Protein AF-A0A3E0R8E2-F1 (afdb_monomer_lite)

Structure (mmCIF, N/CA/C/O backbone):
data_AF-A0A3E0R8E2-F1
#
_entry.id   AF-A0A3E0R8E2-F1
#
loop_
_atom_site.group_PDB
_atom_site.id
_atom_site.type_symbol
_atom_site.label_atom_id
_atom_site.label_alt_id
_atom_site.label_comp_id
_atom_site.label_asym_id
_atom_site.label_entity_id
_atom_site.label_seq_id
_atom_site.pdbx_PDB_ins_code
_atom_site.Cartn_x
_atom_site.Cartn_y
_atom_site.Cartn_z
_atom_site.occupancy
_atom_site.B_iso_or_equiv
_atom_site.auth_seq_id
_atom_site.auth_comp_id
_atom_site.auth_asym_id
_atom_site.auth_atom_id
_atom_site.pdbx_PDB_model_num
ATOM 1 N N . MET A 1 1 ? 3.887 -36.189 -36.897 1.00 31.92 1 MET A N 1
ATOM 2 C CA . MET A 1 1 ? 5.142 -35.579 -37.385 1.00 31.92 1 MET A CA 1
ATOM 3 C C . MET A 1 1 ? 6.009 -35.288 -36.177 1.00 31.92 1 MET A C 1
ATOM 5 O O . MET A 1 1 ? 5.546 -34.594 -35.283 1.00 31.92 1 MET A O 1
ATOM 9 N N . ALA A 1 2 ? 7.190 -35.899 -36.108 1.00 30.44 2 ALA A N 1
ATOM 10 C CA . ALA A 1 2 ? 8.159 -35.691 -35.039 1.00 30.44 2 ALA A CA 1
ATOM 11 C C . ALA A 1 2 ? 9.216 -34.694 -35.523 1.00 30.44 2 ALA A C 1
ATOM 13 O O . ALA A 1 2 ? 9.754 -34.869 -36.615 1.00 30.44 2 ALA A O 1
ATOM 14 N N . THR A 1 3 ? 9.508 -33.677 -34.715 1.00 30.92 3 THR A N 1
ATOM 15 C CA . THR A 1 3 ? 10.597 -32.729 -34.971 1.00 30.92 3 THR A CA 1
ATOM 16 C C . THR A 1 3 ? 11.664 -32.947 -33.910 1.00 30.92 3 THR A C 1
ATOM 18 O O . THR A 1 3 ? 11.449 -32.661 -32.734 1.00 30.92 3 THR A O 1
ATOM 21 N N . ILE A 1 4 ? 12.803 -33.490 -34.333 1.00 43.03 4 ILE A N 1
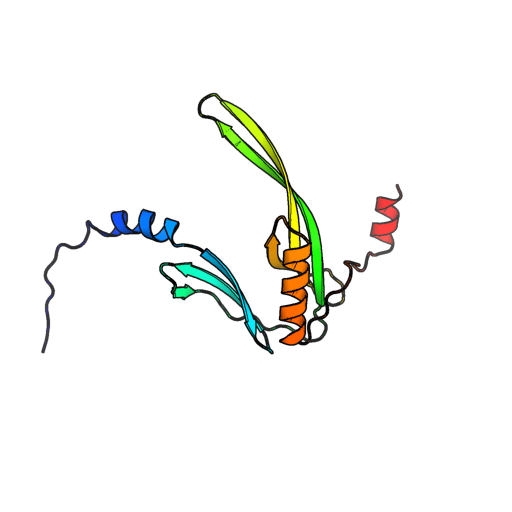ATOM 22 C CA . ILE A 1 4 ? 14.034 -33.552 -33.547 1.00 43.03 4 ILE A CA 1
ATOM 23 C C . ILE A 1 4 ? 14.728 -32.204 -33.748 1.00 43.03 4 ILE A C 1
ATOM 25 O O . ILE A 1 4 ? 15.197 -31.916 -34.846 1.00 43.03 4 ILE A O 1
ATOM 29 N N . ALA A 1 5 ? 14.768 -31.368 -32.711 1.00 37.69 5 ALA A N 1
ATOM 30 C CA . ALA A 1 5 ? 15.670 -30.223 -32.675 1.00 37.69 5 ALA A CA 1
ATOM 31 C C . ALA A 1 5 ? 16.992 -30.696 -32.055 1.00 37.69 5 ALA A C 1
ATOM 33 O O . ALA A 1 5 ? 17.080 -30.959 -30.856 1.00 37.69 5 ALA A O 1
ATOM 34 N N . SER A 1 6 ? 17.981 -30.890 -32.924 1.00 39.06 6 SER A N 1
ATOM 35 C CA . SER A 1 6 ? 19.381 -31.155 -32.602 1.00 39.06 6 SER A CA 1
ATOM 36 C C . SER A 1 6 ? 20.003 -30.005 -31.802 1.00 39.06 6 SER A C 1
ATOM 38 O O . SER A 1 6 ? 19.506 -28.881 -31.826 1.00 39.06 6 SER A O 1
ATOM 40 N N . GLY A 1 7 ? 21.066 -30.325 -31.062 1.00 42.59 7 GLY A N 1
ATOM 41 C CA . GLY A 1 7 ? 21.635 -29.514 -29.990 1.00 42.59 7 GLY A CA 1
ATOM 42 C C . GLY A 1 7 ? 22.254 -28.165 -30.372 1.00 42.59 7 GLY A C 1
ATOM 43 O O . GLY A 1 7 ? 22.330 -27.789 -31.535 1.00 42.59 7 GLY A O 1
ATOM 44 N N . GLU A 1 8 ? 22.744 -27.511 -29.311 1.00 44.78 8 GLU A N 1
ATOM 45 C CA . GLU A 1 8 ? 23.537 -26.267 -29.261 1.00 44.78 8 GLU A CA 1
ATOM 46 C C . GLU A 1 8 ? 22.773 -24.938 -29.098 1.00 44.78 8 GLU A C 1
ATOM 48 O O . GLU A 1 8 ? 22.943 -23.989 -29.852 1.00 44.78 8 GLU A O 1
ATOM 53 N N . TYR A 1 9 ? 22.018 -24.804 -27.999 1.00 43.88 9 TYR A N 1
ATOM 54 C CA . TYR A 1 9 ? 21.650 -23.491 -27.437 1.00 43.88 9 TYR A CA 1
ATOM 55 C C . TYR A 1 9 ? 21.875 -23.443 -25.917 1.00 43.88 9 TYR A C 1
ATOM 57 O O . TYR A 1 9 ? 20.970 -23.127 -25.151 1.00 43.88 9 TYR A O 1
ATOM 65 N N . GLN A 1 10 ? 23.081 -23.772 -25.443 1.00 45.03 10 GLN A N 1
ATOM 66 C CA . GLN A 1 10 ? 23.436 -23.639 -24.015 1.00 45.03 10 GLN A CA 1
ATOM 67 C C . GLN A 1 10 ? 24.277 -22.385 -23.695 1.00 45.03 10 GLN A C 1
ATOM 69 O O . GLN A 1 10 ? 24.715 -22.215 -22.563 1.00 45.03 10 GLN A O 1
ATOM 74 N N . GLY A 1 11 ? 24.471 -21.472 -24.658 1.00 46.22 11 GLY A N 1
ATOM 75 C CA . GLY A 1 11 ? 25.378 -20.320 -24.508 1.00 46.22 11 GLY A CA 1
ATOM 76 C C . GLY A 1 11 ? 24.746 -18.925 -24.393 1.00 46.22 11 GLY A C 1
ATOM 77 O O . GLY A 1 11 ? 25.442 -17.989 -24.019 1.00 46.22 11 GLY A O 1
ATOM 78 N N . PHE A 1 12 ? 23.451 -18.742 -24.682 1.00 38.09 12 PHE A N 1
ATOM 79 C CA . PHE A 1 12 ? 22.859 -17.392 -24.801 1.00 38.09 12 PHE A CA 1
ATOM 80 C C . PHE A 1 12 ? 21.977 -16.943 -23.627 1.00 38.09 12 PHE A C 1
ATOM 82 O O . PHE A 1 12 ? 21.603 -15.773 -23.566 1.00 38.09 12 PHE A O 1
ATOM 89 N N . GLY A 1 13 ? 21.684 -17.814 -22.656 1.00 44.44 13 GLY A N 1
ATOM 90 C CA . GLY A 1 13 ? 20.842 -17.454 -21.505 1.00 44.44 13 GLY A CA 1
ATOM 91 C C . GLY A 1 13 ? 21.408 -16.306 -20.656 1.00 44.44 13 GLY A C 1
ATOM 92 O O . GLY A 1 13 ? 20.644 -15.506 -20.122 1.00 44.44 13 GLY A O 1
ATOM 93 N N . PHE A 1 14 ? 22.738 -16.169 -20.587 1.00 44.69 14 PHE A N 1
ATOM 94 C CA . PHE A 1 14 ? 23.413 -15.186 -19.731 1.00 44.69 14 PHE A CA 1
ATOM 95 C C . PHE A 1 14 ? 23.380 -13.742 -20.256 1.00 44.69 14 PHE A C 1
ATOM 97 O O . PHE A 1 14 ? 23.384 -12.818 -19.446 1.00 44.69 14 PHE A O 1
ATOM 104 N N . LEU A 1 15 ? 23.284 -13.518 -21.574 1.00 46.44 15 LEU A N 1
ATOM 105 C CA . LEU A 1 15 ? 23.211 -12.163 -22.152 1.00 46.44 15 LEU A CA 1
ATOM 106 C C . LEU A 1 15 ? 21.833 -11.505 -21.969 1.00 46.44 15 LEU A C 1
ATOM 108 O O . LEU A 1 15 ? 21.735 -10.279 -21.947 1.00 46.44 15 LEU A O 1
ATOM 112 N N . PHE A 1 16 ? 20.774 -12.296 -21.772 1.00 48.25 16 PHE A N 1
ATOM 113 C CA . PHE A 1 16 ? 19.440 -11.766 -21.481 1.00 48.25 16 PHE A CA 1
ATOM 114 C C . PHE A 1 16 ? 19.270 -11.334 -20.021 1.00 48.25 16 PHE A C 1
ATOM 116 O O . PHE A 1 16 ? 18.492 -10.423 -19.755 1.00 48.25 16 PHE A O 1
ATOM 123 N N . VAL A 1 17 ? 20.011 -11.916 -19.072 1.00 55.38 17 VAL A N 1
ATOM 124 C CA . VAL A 1 17 ? 19.917 -11.577 -17.637 1.00 55.38 17 VAL A CA 1
ATOM 125 C C . VAL A 1 17 ? 20.126 -10.077 -17.346 1.00 55.38 17 VAL A C 1
ATOM 127 O O . VAL A 1 17 ? 19.277 -9.502 -16.659 1.00 55.38 17 VAL A O 1
ATOM 130 N N . PRO A 1 18 ? 21.165 -9.390 -17.873 1.00 52.28 18 PRO A N 1
ATOM 131 C CA . PRO A 1 18 ? 21.331 -7.954 -17.635 1.00 52.28 18 PRO A CA 1
ATOM 132 C C . PRO A 1 18 ? 20.244 -7.101 -18.315 1.00 52.28 18 PRO A C 1
ATOM 134 O O . PRO A 1 18 ? 19.797 -6.112 -17.738 1.00 52.28 18 PRO A O 1
ATOM 137 N N . LEU A 1 19 ? 19.749 -7.503 -19.492 1.00 53.94 19 LEU A N 1
ATOM 138 C CA . LEU A 1 19 ? 18.650 -6.817 -20.193 1.00 53.94 19 LEU A CA 1
ATOM 139 C C . LEU A 1 19 ? 17.305 -6.952 -19.457 1.00 53.94 19 LEU A C 1
ATOM 141 O O . LEU A 1 19 ? 16.533 -5.991 -19.389 1.00 53.94 19 LEU A O 1
ATOM 145 N N . LEU A 1 20 ? 17.040 -8.119 -18.862 1.00 51.94 20 LEU A N 1
ATOM 146 C CA . LEU A 1 20 ? 15.853 -8.368 -18.039 1.00 51.94 20 LEU A CA 1
ATOM 147 C C . LEU A 1 20 ? 15.819 -7.432 -16.819 1.00 51.94 20 LEU A C 1
ATOM 149 O O . LEU A 1 20 ? 14.756 -6.920 -16.472 1.00 51.94 20 LEU A O 1
ATOM 153 N N . GLY A 1 21 ? 16.975 -7.155 -16.204 1.00 56.44 21 GLY A N 1
ATOM 154 C CA . GLY A 1 21 ? 17.085 -6.267 -15.042 1.00 56.44 21 GLY A CA 1
ATOM 155 C C . GLY A 1 21 ? 16.741 -4.801 -15.333 1.00 56.44 21 GLY A C 1
ATOM 156 O O . GLY A 1 21 ? 16.096 -4.158 -14.511 1.00 56.44 21 GLY A O 1
ATOM 157 N N . ILE A 1 22 ? 17.106 -4.278 -16.510 1.00 62.38 22 ILE A N 1
ATOM 158 C CA . ILE A 1 22 ? 16.904 -2.857 -16.868 1.00 62.38 22 ILE A CA 1
ATOM 159 C C . ILE A 1 22 ? 15.420 -2.527 -17.081 1.00 62.38 22 ILE A C 1
ATOM 161 O O . ILE A 1 22 ? 14.964 -1.428 -16.766 1.00 62.38 22 ILE A O 1
ATOM 165 N N . THR A 1 23 ? 14.641 -3.478 -17.602 1.00 65.31 23 THR A N 1
ATOM 166 C CA . THR A 1 23 ? 13.197 -3.281 -17.824 1.00 65.31 23 THR A CA 1
ATOM 167 C C . THR A 1 23 ? 12.342 -3.704 -16.634 1.00 65.31 23 THR A C 1
ATOM 169 O O . THR A 1 23 ? 11.125 -3.487 -16.651 1.00 65.31 23 THR A O 1
ATOM 172 N N . ALA A 1 24 ? 12.960 -4.285 -15.600 1.00 73.81 24 ALA A N 1
ATOM 173 C CA . ALA A 1 24 ? 12.266 -4.742 -14.413 1.00 73.81 24 ALA A CA 1
ATOM 174 C C . ALA A 1 24 ? 11.670 -3.550 -13.649 1.00 73.81 24 ALA A C 1
ATOM 176 O O . ALA A 1 24 ? 12.386 -2.716 -13.100 1.00 73.81 24 ALA A O 1
ATOM 177 N N . ARG A 1 25 ? 10.340 -3.475 -13.580 1.00 79.69 25 ARG A N 1
ATOM 178 C CA . ARG A 1 25 ? 9.617 -2.519 -12.724 1.00 79.69 25 ARG A CA 1
ATOM 179 C C . ARG A 1 25 ? 8.847 -3.270 -11.656 1.00 79.69 25 ARG A C 1
ATOM 181 O O . ARG A 1 25 ? 8.490 -4.428 -11.845 1.00 79.69 25 ARG A O 1
ATOM 188 N N . ARG A 1 26 ? 8.570 -2.613 -10.536 1.00 83.75 26 ARG A N 1
ATOM 189 C CA . ARG A 1 26 ? 7.654 -3.114 -9.507 1.00 83.75 26 ARG A CA 1
ATOM 190 C C . ARG A 1 26 ? 6.540 -2.105 -9.298 1.00 83.75 26 ARG A C 1
ATOM 192 O O . ARG A 1 26 ? 6.757 -0.908 -9.459 1.00 83.75 26 ARG A O 1
ATOM 199 N N . GLY A 1 27 ? 5.360 -2.586 -8.946 1.00 84.75 27 GLY A N 1
ATOM 200 C CA . GLY A 1 27 ? 4.233 -1.728 -8.620 1.00 84.75 27 GLY A CA 1
ATOM 201 C C . GLY A 1 27 ? 3.062 -2.515 -8.059 1.00 84.75 27 GLY A C 1
ATOM 202 O O . GLY A 1 27 ? 3.127 -3.735 -7.910 1.00 84.75 27 GLY A O 1
ATOM 203 N N . THR A 1 28 ? 1.976 -1.801 -7.793 1.00 87.12 28 THR A N 1
ATOM 204 C CA . THR A 1 28 ? 0.734 -2.378 -7.278 1.00 87.12 28 THR A CA 1
ATOM 205 C C . THR A 1 28 ? -0.406 -2.005 -8.213 1.00 87.12 28 THR A C 1
ATOM 207 O O . THR A 1 28 ? -0.469 -0.879 -8.704 1.00 87.12 28 THR A O 1
ATOM 210 N N . GLN A 1 29 ? -1.270 -2.968 -8.523 1.00 88.31 29 GLN A N 1
ATOM 211 C CA . GLN A 1 29 ? -2.517 -2.748 -9.253 1.00 88.31 29 GLN A CA 1
ATOM 212 C C . GLN A 1 29 ? -3.694 -3.024 -8.335 1.00 88.31 29 GLN A C 1
ATOM 214 O O . GLN A 1 29 ? -3.634 -3.949 -7.529 1.00 88.31 29 GLN A O 1
ATOM 219 N N . PHE A 1 30 ? -4.759 -2.251 -8.509 1.00 87.44 30 PHE A N 1
ATOM 220 C CA . PHE A 1 30 ? -5.991 -2.373 -7.746 1.00 87.44 30 PHE A CA 1
ATOM 221 C C . PHE A 1 30 ? -7.153 -2.753 -8.657 1.00 87.44 30 PHE A C 1
ATOM 223 O O . PHE A 1 30 ? -7.175 -2.433 -9.845 1.00 87.44 30 PHE A O 1
ATOM 230 N N . THR A 1 31 ? -8.102 -3.463 -8.070 1.00 87.69 31 THR A N 1
ATOM 231 C CA . THR A 1 31 ? -9.420 -3.796 -8.608 1.00 87.69 31 THR A CA 1
ATOM 232 C C . THR A 1 31 ? -10.422 -3.629 -7.475 1.00 87.69 31 THR A C 1
ATOM 234 O O . THR A 1 31 ? -10.021 -3.623 -6.314 1.00 87.69 31 THR A O 1
ATOM 237 N N . ALA A 1 32 ? -11.716 -3.591 -7.781 1.00 81.62 32 ALA A N 1
ATOM 238 C CA . ALA A 1 32 ? -12.751 -3.395 -6.764 1.00 81.62 32 ALA A CA 1
ATOM 239 C C . ALA A 1 32 ? -12.716 -4.402 -5.596 1.00 81.62 32 ALA A C 1
ATOM 241 O O . ALA A 1 32 ? -13.173 -4.088 -4.507 1.00 81.62 32 ALA A O 1
ATOM 242 N N . LYS A 1 33 ? -12.172 -5.611 -5.801 1.00 83.31 33 LYS A N 1
ATOM 243 C CA . LYS A 1 33 ? -12.181 -6.699 -4.803 1.00 83.31 33 LYS A CA 1
ATOM 244 C C . LYS A 1 33 ? -10.802 -7.059 -4.245 1.00 83.31 33 LYS A C 1
ATOM 246 O O . LYS A 1 33 ? -10.680 -7.972 -3.430 1.00 83.31 33 LYS A O 1
ATOM 251 N N . GLY A 1 34 ? -9.740 -6.423 -4.729 1.00 88.38 34 GLY A N 1
ATOM 252 C CA . GLY A 1 34 ? -8.395 -6.918 -4.475 1.00 88.38 34 GLY A CA 1
ATOM 253 C C . GLY A 1 34 ? -7.296 -6.086 -5.101 1.00 88.38 34 GLY A C 1
ATOM 254 O O . GLY A 1 34 ? -7.530 -5.219 -5.945 1.00 88.38 34 GLY A O 1
ATOM 255 N N . TYR A 1 35 ? -6.068 -6.403 -4.726 1.00 90.19 35 TYR A N 1
ATOM 256 C CA . TYR A 1 35 ? -4.877 -5.788 -5.281 1.00 90.19 35 TYR A CA 1
ATOM 257 C C . TYR A 1 35 ? -3.862 -6.854 -5.667 1.00 90.19 35 TYR A C 1
ATOM 259 O O . TYR A 1 35 ? -3.908 -7.993 -5.221 1.00 90.19 35 TYR A O 1
ATOM 267 N N . ARG A 1 36 ? -2.919 -6.491 -6.523 1.00 89.94 36 ARG A N 1
ATOM 268 C CA . ARG A 1 36 ? -1.803 -7.350 -6.896 1.00 89.94 36 ARG A CA 1
ATOM 269 C C . ARG A 1 36 ? -0.536 -6.536 -6.896 1.00 89.94 36 ARG A C 1
ATOM 271 O O . ARG A 1 36 ? -0.416 -5.560 -7.639 1.00 89.94 36 ARG A O 1
ATOM 278 N N . ARG A 1 37 ? 0.445 -6.992 -6.127 1.00 87.88 37 ARG A N 1
ATOM 279 C CA . ARG A 1 37 ? 1.824 -6.552 -6.314 1.00 87.88 37 ARG A CA 1
ATOM 280 C C . ARG A 1 37 ? 2.384 -7.274 -7.516 1.00 87.88 37 ARG A C 1
ATOM 282 O O . ARG A 1 37 ? 2.270 -8.495 -7.628 1.00 87.88 37 ARG A O 1
ATOM 289 N N . TYR A 1 38 ? 2.964 -6.514 -8.428 1.00 86.50 38 TYR A N 1
ATOM 290 C CA . TYR A 1 38 ? 3.568 -7.070 -9.617 1.00 86.50 38 TYR A CA 1
ATOM 291 C C . TYR A 1 38 ? 5.019 -6.643 -9.751 1.00 86.50 38 TYR A C 1
ATOM 293 O O . TYR A 1 38 ? 5.396 -5.517 -9.423 1.00 86.50 38 TYR A O 1
ATOM 301 N N . PHE A 1 39 ? 5.824 -7.548 -10.290 1.00 87.00 39 PHE A N 1
ATOM 302 C CA . PHE A 1 39 ? 7.033 -7.182 -11.004 1.00 87.00 39 PHE A CA 1
ATOM 303 C C . PHE A 1 39 ? 6.739 -7.302 -12.498 1.00 87.00 39 PHE A C 1
ATOM 305 O O . PHE A 1 39 ? 5.986 -8.182 -12.914 1.00 87.00 39 PHE A O 1
ATOM 312 N N . SER A 1 40 ? 7.265 -6.400 -13.315 1.00 84.25 40 SER A N 1
ATOM 313 C CA . SER A 1 40 ? 7.106 -6.459 -14.762 1.00 84.25 40 SER A CA 1
ATOM 314 C C . SER A 1 40 ? 8.445 -6.505 -15.448 1.00 84.25 40 SER A C 1
ATOM 316 O O . SER A 1 40 ? 9.289 -5.676 -15.130 1.00 84.25 40 SER A O 1
ATOM 318 N N . VAL A 1 41 ? 8.600 -7.393 -16.420 1.00 85.06 41 VAL A N 1
ATOM 319 C CA . VAL A 1 41 ? 9.796 -7.483 -17.261 1.00 85.06 41 VAL A CA 1
ATOM 320 C C . VAL A 1 41 ? 9.339 -7.425 -18.710 1.00 85.06 41 VAL A C 1
ATOM 322 O O . VAL A 1 41 ? 8.382 -8.106 -19.071 1.00 85.06 41 VAL A O 1
ATOM 325 N N . PHE A 1 42 ? 9.944 -6.548 -19.515 1.00 81.25 42 PHE A N 1
ATOM 326 C CA . PHE A 1 42 ? 9.487 -6.264 -20.884 1.00 81.25 42 PHE A CA 1
ATOM 327 C C . PHE A 1 42 ? 7.973 -5.968 -20.995 1.00 81.25 42 PHE A C 1
ATOM 329 O O . PHE A 1 42 ? 7.310 -6.363 -21.947 1.00 81.25 42 PHE A O 1
ATOM 336 N N . GLY A 1 43 ? 7.400 -5.290 -19.993 1.00 77.94 43 GLY A N 1
ATOM 337 C CA . GLY A 1 43 ? 5.975 -4.928 -19.956 1.00 77.94 43 GLY A CA 1
ATOM 338 C C . GLY A 1 43 ? 5.018 -6.041 -19.505 1.00 77.94 43 GLY A C 1
ATOM 339 O O . GLY A 1 43 ? 3.882 -5.743 -19.137 1.00 77.94 43 GLY A O 1
ATOM 340 N N . LEU A 1 44 ? 5.467 -7.297 -19.436 1.00 83.81 44 LEU A N 1
ATOM 341 C CA . LEU A 1 44 ? 4.675 -8.411 -18.911 1.00 83.81 44 LEU A CA 1
ATOM 342 C C . LEU A 1 44 ? 4.668 -8.369 -17.384 1.00 83.81 44 LEU A C 1
ATOM 344 O O . LEU A 1 44 ? 5.730 -8.379 -16.767 1.00 83.81 44 LEU A O 1
ATOM 348 N N . LYS A 1 45 ? 3.481 -8.311 -16.769 1.00 85.44 45 LYS A N 1
ATOM 349 C CA . LYS A 1 45 ? 3.306 -8.213 -15.312 1.00 85.44 45 LYS A CA 1
ATOM 350 C C . LYS A 1 45 ? 3.130 -9.600 -14.690 1.00 85.44 45 LYS A C 1
ATOM 352 O O . LYS A 1 45 ? 2.241 -10.352 -15.080 1.00 85.44 45 LYS A O 1
ATOM 357 N N . PHE A 1 46 ? 3.889 -9.882 -13.636 1.00 87.88 46 PHE A N 1
ATOM 358 C CA . PHE A 1 46 ? 3.909 -11.137 -12.874 1.00 87.88 46 PHE A CA 1
ATOM 359 C C . PHE A 1 46 ? 3.645 -10.862 -11.389 1.00 87.88 46 PHE A C 1
ATOM 361 O O . PHE A 1 46 ? 4.114 -9.860 -10.866 1.00 87.88 46 PHE A O 1
ATOM 368 N N . GLY A 1 47 ? 2.827 -11.683 -10.731 1.00 88.50 47 GLY A N 1
ATOM 369 C CA . GLY A 1 47 ? 2.354 -11.462 -9.360 1.00 88.50 47 GLY A CA 1
ATOM 370 C C . GLY A 1 47 ? 1.011 -12.144 -9.092 1.00 88.50 47 GLY A C 1
ATOM 371 O O . GLY A 1 47 ? 0.350 -12.606 -10.024 1.00 88.50 47 GLY A O 1
ATOM 372 N N . THR A 1 48 ? 0.601 -12.167 -7.831 1.00 91.06 48 THR A N 1
ATOM 373 C CA . THR A 1 48 ? -0.625 -12.839 -7.385 1.00 91.06 48 THR A CA 1
ATOM 374 C C . THR A 1 48 ? -1.654 -11.805 -6.950 1.00 91.06 48 THR A C 1
ATOM 376 O O . THR A 1 48 ? -1.296 -10.779 -6.374 1.00 91.06 48 THR A O 1
ATOM 379 N N . TRP A 1 49 ? -2.924 -12.053 -7.265 1.00 92.00 49 TRP A N 1
ATOM 380 C CA . TRP A 1 49 ? -4.025 -11.249 -6.742 1.00 92.00 49 TRP A CA 1
ATOM 381 C C . TRP A 1 49 ? -4.287 -11.618 -5.284 1.00 92.00 49 TRP A C 1
ATOM 383 O O . TRP A 1 49 ? -4.483 -12.785 -4.959 1.00 92.00 49 TRP A O 1
ATOM 393 N N . GLU A 1 50 ? -4.288 -10.607 -4.429 1.00 90.19 50 GLU A N 1
ATOM 394 C CA . GLU A 1 50 ? -4.634 -10.662 -3.016 1.00 90.19 50 GLU A CA 1
ATOM 395 C C . GLU A 1 50 ? -5.996 -9.986 -2.821 1.00 90.19 50 GLU A C 1
ATOM 397 O O . GLU A 1 50 ? -6.293 -8.963 -3.447 1.00 90.19 50 GLU A O 1
ATOM 402 N N . SER A 1 51 ? -6.844 -10.562 -1.971 1.00 89.88 51 SER A N 1
ATOM 403 C CA . SER A 1 51 ? -8.133 -9.965 -1.630 1.00 89.88 51 SER A CA 1
ATOM 404 C C . SER A 1 51 ? -7.949 -8.817 -0.644 1.00 89.88 51 SER A C 1
ATOM 406 O O . SER A 1 51 ? -7.125 -8.889 0.270 1.00 89.88 51 SER A O 1
ATOM 408 N N . VAL A 1 52 ? -8.749 -7.769 -0.821 1.00 86.75 52 VAL A N 1
ATOM 409 C CA . VAL A 1 52 ? -8.977 -6.780 0.233 1.00 86.75 52 VAL A CA 1
ATOM 410 C C . VAL A 1 52 ? -10.119 -7.313 1.087 1.00 86.75 52 VAL A C 1
ATOM 412 O O . VAL A 1 52 ? -11.181 -7.636 0.558 1.00 86.75 52 VAL A O 1
ATOM 415 N N . ASN A 1 53 ? -9.878 -7.468 2.385 1.00 86.56 53 ASN A N 1
ATOM 416 C CA . ASN A 1 53 ? -10.902 -7.944 3.310 1.00 86.56 53 ASN A CA 1
ATOM 417 C C . ASN A 1 53 ? -11.738 -6.770 3.825 1.00 86.56 53 ASN A C 1
ATOM 419 O O . ASN A 1 53 ? -11.253 -5.643 3.931 1.00 86.56 53 ASN A O 1
ATOM 423 N N . GLU A 1 54 ? -12.982 -7.049 4.205 1.00 82.88 54 GLU A N 1
ATOM 424 C CA . GLU A 1 54 ? -13.848 -6.054 4.837 1.00 82.88 54 GLU A CA 1
ATOM 425 C C . GLU A 1 54 ? -13.224 -5.519 6.137 1.00 82.88 54 GLU A C 1
ATOM 427 O O . GLU A 1 54 ? -12.685 -6.270 6.955 1.00 82.88 54 GLU A O 1
ATOM 432 N N . GLY A 1 55 ? -13.293 -4.199 6.326 1.00 83.62 55 GLY A N 1
ATOM 433 C CA . GLY A 1 55 ? -12.727 -3.516 7.491 1.00 83.62 55 GLY A CA 1
ATOM 434 C C . GLY A 1 55 ? -11.212 -3.291 7.436 1.00 83.62 55 GLY A C 1
ATOM 435 O O . GLY A 1 55 ? -10.631 -2.823 8.419 1.00 83.62 55 GLY A O 1
ATOM 436 N N . GLU A 1 56 ? -10.555 -3.614 6.322 1.00 89.88 56 GLU A N 1
ATOM 437 C CA . GLU A 1 56 ? -9.200 -3.136 6.054 1.00 89.88 56 GLU A CA 1
ATOM 438 C C . GLU A 1 56 ? -9.218 -1.655 5.654 1.00 89.88 56 GLU A C 1
ATOM 440 O O . GLU A 1 56 ? -10.189 -1.146 5.101 1.00 89.88 56 GLU A O 1
ATOM 445 N N . GLN A 1 57 ? -8.143 -0.943 5.975 1.00 92.50 57 GLN A N 1
ATOM 446 C CA . GLN A 1 57 ? -8.024 0.501 5.773 1.00 92.50 57 GLN A CA 1
ATOM 447 C C . GLN A 1 57 ? -6.676 0.837 5.149 1.00 92.50 57 GLN A C 1
ATOM 449 O O . GLN A 1 57 ? -5.710 0.086 5.282 1.00 92.50 57 GLN A O 1
ATOM 454 N N . MET A 1 58 ? -6.579 1.985 4.488 1.00 93.25 58 MET A N 1
ATOM 455 C CA . MET A 1 58 ? -5.313 2.519 4.003 1.00 93.25 58 MET A CA 1
ATOM 456 C C . MET A 1 58 ? -4.717 3.504 4.998 1.00 93.25 58 MET A C 1
ATOM 458 O O . MET A 1 58 ? -5.410 4.326 5.589 1.00 93.25 58 MET A O 1
ATOM 462 N N . VAL A 1 59 ? -3.399 3.455 5.157 1.00 93.12 59 VAL A N 1
ATOM 463 C CA . VAL A 1 59 ? -2.660 4.343 6.050 1.00 93.12 59 VAL A CA 1
ATOM 464 C C . VAL A 1 59 ? -1.365 4.793 5.393 1.00 93.12 59 VAL A C 1
ATOM 466 O O . VAL A 1 59 ? -0.594 3.981 4.881 1.00 93.12 59 VAL A O 1
ATOM 469 N N . LEU A 1 60 ? -1.074 6.087 5.497 1.00 92.62 60 LEU A N 1
ATOM 470 C CA . LEU A 1 60 ? 0.187 6.673 5.057 1.00 92.62 60 LEU A CA 1
ATOM 471 C C . LEU A 1 60 ? 1.157 6.845 6.235 1.00 92.62 60 LEU A C 1
ATOM 473 O O . LEU A 1 60 ? 0.833 7.494 7.231 1.00 92.62 60 LEU A O 1
ATOM 477 N N . ILE A 1 61 ? 2.363 6.286 6.122 1.00 90.56 61 ILE A N 1
ATOM 478 C CA . ILE A 1 61 ? 3.396 6.341 7.166 1.00 90.56 61 ILE A CA 1
ATOM 479 C C . ILE A 1 61 ? 4.690 6.907 6.580 1.00 90.56 61 ILE A C 1
ATOM 481 O O . ILE A 1 61 ? 5.199 6.406 5.583 1.00 90.56 61 ILE A O 1
ATOM 485 N N . GLY A 1 62 ? 5.240 7.940 7.220 1.00 89.88 62 GLY A N 1
ATOM 486 C CA . GLY A 1 62 ? 6.577 8.448 6.911 1.00 89.88 62 GLY A CA 1
ATOM 487 C C . GLY A 1 62 ? 7.647 7.608 7.606 1.00 89.88 62 GLY A C 1
ATOM 488 O O . GLY A 1 62 ? 7.598 7.433 8.823 1.00 89.88 62 GLY A O 1
ATOM 489 N N . LEU A 1 63 ? 8.608 7.105 6.839 1.00 86.12 63 LEU A N 1
ATOM 490 C CA . LEU A 1 63 ? 9.755 6.332 7.297 1.00 86.12 63 LEU A CA 1
ATOM 491 C C . LEU A 1 63 ? 11.039 7.102 6.981 1.00 86.12 63 LEU A C 1
ATOM 493 O O . LEU A 1 63 ? 11.210 7.619 5.880 1.00 86.12 63 LEU A O 1
ATOM 497 N N . ASN A 1 64 ? 11.955 7.165 7.943 1.00 84.25 64 ASN A N 1
ATOM 498 C CA . ASN A 1 64 ? 13.308 7.649 7.686 1.00 84.25 64 ASN A CA 1
ATOM 499 C C . ASN A 1 64 ? 14.134 6.450 7.226 1.00 84.25 64 ASN A C 1
ATOM 501 O O . ASN A 1 64 ? 14.355 5.521 8.003 1.00 84.25 64 ASN A O 1
ATOM 505 N N . MET A 1 65 ? 14.532 6.444 5.959 1.00 78.50 65 MET A N 1
ATOM 506 C CA . MET A 1 65 ? 15.330 5.379 5.373 1.00 78.50 65 MET A CA 1
ATOM 507 C C . MET A 1 65 ? 16.783 5.841 5.310 1.00 78.50 65 MET A C 1
ATOM 509 O O . MET A 1 65 ? 17.089 6.860 4.696 1.00 78.50 65 MET A O 1
ATOM 513 N N . SER A 1 66 ? 17.685 5.103 5.953 1.00 73.19 66 SER A N 1
ATOM 514 C CA . SER A 1 66 ? 19.122 5.304 5.798 1.00 73.19 66 SER A CA 1
ATOM 515 C C . SER A 1 66 ? 19.667 4.252 4.840 1.00 73.19 66 SER A C 1
ATOM 517 O O . SER A 1 66 ? 19.386 3.061 4.957 1.00 73.19 66 SER A O 1
ATOM 519 N N . SER A 1 67 ? 20.424 4.704 3.850 1.00 70.62 67 SER A N 1
ATOM 520 C CA . SER A 1 67 ? 21.112 3.835 2.899 1.00 70.62 67 SER A CA 1
ATOM 521 C C . SER A 1 67 ? 22.607 4.089 3.001 1.00 70.62 67 SER A C 1
ATOM 523 O O . SER A 1 67 ? 23.051 5.237 2.993 1.00 70.62 67 SER A O 1
ATOM 525 N N . GLN A 1 68 ? 23.371 3.013 3.157 1.00 70.44 68 GLN A N 1
ATOM 526 C CA . GLN A 1 68 ? 24.826 3.054 3.193 1.00 70.44 68 GLN A CA 1
ATOM 527 C C . GLN A 1 68 ? 25.340 2.572 1.843 1.00 70.44 68 GLN A C 1
ATOM 529 O O . GLN A 1 68 ? 25.017 1.463 1.419 1.00 70.44 68 GLN A O 1
ATOM 534 N N . TYR A 1 69 ? 26.135 3.398 1.174 1.00 67.25 69 TYR A N 1
ATOM 535 C CA . TYR A 1 69 ? 26.803 3.013 -0.062 1.00 67.25 69 TYR A CA 1
ATOM 536 C C . TYR A 1 69 ? 28.309 2.993 0.180 1.00 67.25 69 TYR A C 1
ATOM 538 O O . TYR A 1 69 ? 28.887 3.967 0.667 1.00 67.25 69 TYR A O 1
ATOM 546 N N . GLY A 1 70 ? 28.938 1.862 -0.142 1.00 57.19 70 GLY A N 1
ATOM 547 C CA . GLY A 1 70 ? 30.391 1.738 -0.137 1.00 57.19 70 GLY A CA 1
ATOM 548 C C . GLY A 1 70 ? 30.966 2.362 -1.401 1.00 57.19 70 GLY A C 1
ATOM 549 O O . GLY A 1 70 ? 30.594 1.969 -2.506 1.00 57.19 70 GLY A O 1
ATOM 550 N N . SER A 1 71 ? 31.865 3.335 -1.251 1.00 59.59 71 SER A N 1
ATOM 551 C CA . SER A 1 71 ? 32.688 3.797 -2.370 1.00 59.59 71 SER A CA 1
ATOM 552 C C . SER A 1 71 ? 33.889 2.861 -2.565 1.00 59.59 71 SER A C 1
ATOM 554 O O . SER A 1 71 ? 34.331 2.201 -1.621 1.00 59.59 71 SER A O 1
ATOM 556 N N . TYR A 1 72 ? 34.462 2.842 -3.774 1.00 59.00 72 TYR A N 1
ATOM 557 C CA . TYR A 1 72 ? 35.670 2.071 -4.119 1.00 59.00 72 TYR A CA 1
ATOM 558 C C . TYR A 1 72 ? 36.919 2.413 -3.264 1.00 59.00 72 TYR A C 1
ATOM 560 O O . TYR A 1 72 ? 37.958 1.786 -3.441 1.00 59.00 72 TYR A O 1
ATOM 568 N N . GLY A 1 73 ? 36.834 3.366 -2.323 1.00 69.88 73 GLY A N 1
ATOM 569 C CA . GLY A 1 73 ? 37.904 3.754 -1.392 1.00 69.88 73 GLY A CA 1
ATOM 570 C C . GLY A 1 73 ? 37.613 3.506 0.095 1.00 69.88 73 GLY A C 1
ATOM 571 O O . GLY A 1 73 ? 38.284 4.092 0.937 1.00 69.88 73 GLY A O 1
ATOM 572 N N . GLY A 1 74 ? 36.601 2.704 0.451 1.00 64.75 74 GLY A N 1
ATOM 573 C CA . GLY A 1 74 ? 36.322 2.340 1.853 1.00 64.75 74 GLY A CA 1
ATOM 574 C C . GLY A 1 74 ? 35.591 3.405 2.683 1.00 64.75 74 GLY A C 1
ATOM 575 O O . GLY A 1 74 ? 35.334 3.193 3.865 1.00 64.75 74 GLY A O 1
ATOM 576 N N . MET A 1 75 ? 35.202 4.529 2.076 1.00 59.03 75 MET A N 1
ATOM 577 C CA . MET A 1 75 ? 34.308 5.498 2.710 1.00 59.03 75 MET A CA 1
ATOM 578 C C . MET A 1 75 ? 32.854 5.045 2.544 1.00 59.03 75 MET A C 1
ATOM 580 O O . MET A 1 75 ? 32.349 4.931 1.425 1.00 59.03 75 MET A O 1
ATOM 584 N N . LEU A 1 76 ? 32.191 4.784 3.673 1.00 67.44 76 LEU A N 1
ATOM 585 C CA . LEU A 1 76 ? 30.753 4.544 3.742 1.00 67.44 76 LEU A CA 1
ATOM 586 C C . LEU A 1 76 ? 30.040 5.896 3.756 1.00 67.44 76 LEU A C 1
ATOM 588 O O . LEU A 1 76 ? 30.104 6.630 4.741 1.00 67.44 76 LEU A O 1
ATOM 592 N N . ALA A 1 77 ? 29.373 6.233 2.657 1.00 67.19 77 ALA A N 1
ATOM 593 C CA . ALA A 1 77 ? 28.485 7.384 2.621 1.00 67.19 77 ALA A CA 1
ATOM 594 C C . ALA A 1 77 ? 27.095 6.946 3.095 1.00 67.19 77 ALA A C 1
AT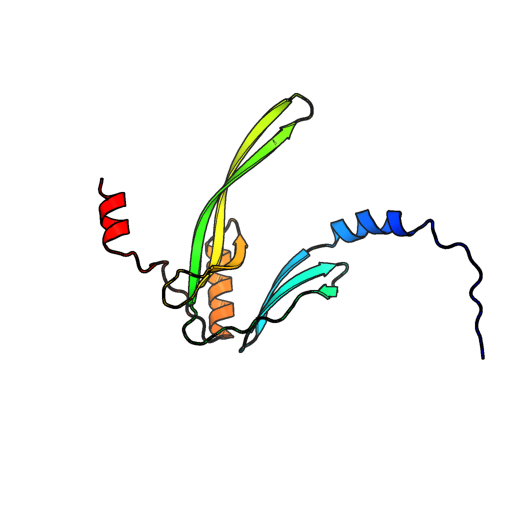OM 596 O O . ALA A 1 77 ? 26.498 6.031 2.521 1.00 67.19 77 ALA A O 1
ATOM 597 N N . THR A 1 78 ? 26.580 7.604 4.132 1.00 71.50 78 THR A N 1
ATOM 598 C CA . THR A 1 78 ? 25.208 7.406 4.610 1.00 71.50 78 THR A CA 1
ATOM 599 C C . THR A 1 78 ? 24.321 8.484 4.007 1.00 71.50 78 THR A C 1
ATOM 601 O O . THR A 1 78 ? 24.517 9.669 4.266 1.00 71.50 78 THR A O 1
ATOM 604 N N . LYS A 1 79 ? 23.331 8.077 3.212 1.00 75.81 79 LYS A N 1
ATOM 605 C CA . LYS A 1 79 ? 22.254 8.955 2.753 1.00 75.81 79 LYS A CA 1
ATOM 606 C C . LYS A 1 79 ? 21.015 8.666 3.589 1.00 75.81 79 LYS A C 1
ATOM 608 O O . LYS A 1 79 ? 20.481 7.556 3.534 1.00 75.81 79 LYS A O 1
ATOM 613 N N . GLU A 1 80 ? 20.573 9.660 4.347 1.00 79.38 80 GLU A N 1
ATOM 614 C CA . GLU A 1 80 ? 19.277 9.642 5.018 1.00 79.38 80 GLU A CA 1
ATOM 615 C C . GLU A 1 80 ? 18.234 10.287 4.110 1.00 79.38 80 GLU A C 1
ATOM 617 O O . GLU A 1 80 ? 18.420 11.395 3.608 1.00 79.38 80 GLU A O 1
ATOM 622 N N . GLU A 1 81 ? 17.135 9.582 3.875 1.00 82.81 81 GLU A N 1
ATOM 623 C CA . GLU A 1 81 ? 16.044 10.047 3.034 1.00 82.81 81 GLU A CA 1
ATOM 624 C C . GLU A 1 81 ? 14.715 9.728 3.711 1.00 82.81 81 GLU A C 1
ATOM 626 O O . GLU A 1 81 ? 14.459 8.602 4.143 1.00 82.81 81 GLU A O 1
ATOM 631 N N . LYS A 1 82 ? 13.854 10.740 3.830 1.00 85.50 82 LYS A N 1
ATOM 632 C CA . LYS A 1 82 ? 12.500 10.546 4.340 1.00 85.50 82 LYS A CA 1
ATOM 633 C C . LYS A 1 82 ? 11.616 10.074 3.197 1.00 85.50 82 LYS A C 1
ATOM 635 O O . LYS A 1 82 ? 11.439 10.785 2.213 1.00 85.50 82 LYS A O 1
ATOM 640 N N . VAL A 1 83 ? 11.040 8.891 3.355 1.00 88.56 83 VAL A N 1
ATOM 641 C CA . VAL A 1 83 ? 10.193 8.254 2.352 1.00 88.56 83 VAL A CA 1
ATOM 642 C C . VAL A 1 83 ? 8.832 7.963 2.965 1.00 88.56 83 VAL A C 1
ATOM 644 O O . VAL A 1 83 ? 8.722 7.531 4.109 1.00 88.56 83 VAL A O 1
ATOM 647 N N . TRP A 1 84 ? 7.769 8.198 2.217 1.00 86.00 84 TRP A N 1
ATOM 648 C CA . TRP A 1 84 ? 6.411 7.866 2.617 1.00 86.00 84 TRP A CA 1
ATOM 649 C C . TRP A 1 84 ? 6.032 6.506 2.046 1.00 86.00 84 TRP A C 1
ATOM 651 O O . TRP A 1 84 ? 6.340 6.185 0.902 1.00 86.00 84 TRP A O 1
ATOM 661 N N . THR A 1 85 ? 5.386 5.680 2.861 1.00 88.38 85 THR A N 1
ATOM 662 C CA . THR A 1 85 ? 4.882 4.366 2.460 1.00 88.38 85 THR A CA 1
ATOM 663 C C . THR A 1 85 ? 3.393 4.293 2.740 1.00 88.38 85 THR A C 1
ATOM 665 O O . THR A 1 85 ? 2.940 4.597 3.847 1.00 88.38 85 THR A O 1
ATOM 668 N N . LEU A 1 86 ? 2.638 3.895 1.725 1.00 90.12 86 LEU A N 1
ATOM 669 C CA . LEU A 1 86 ? 1.218 3.610 1.817 1.00 90.12 86 LEU A CA 1
ATOM 670 C C . LEU A 1 86 ? 1.041 2.130 2.171 1.00 90.12 86 LEU A C 1
ATOM 672 O O . LEU A 1 86 ? 1.630 1.257 1.530 1.00 90.12 86 LEU A O 1
ATOM 676 N N . TYR A 1 87 ? 0.241 1.857 3.194 1.00 91.50 87 TYR A N 1
ATOM 677 C CA . TYR A 1 87 ? -0.050 0.520 3.699 1.00 91.50 87 TYR A CA 1
ATOM 678 C C . TYR A 1 87 ? -1.547 0.243 3.649 1.00 91.50 87 TYR A C 1
ATOM 680 O O . TYR A 1 87 ? -2.334 1.130 3.957 1.00 91.50 87 TYR A O 1
ATOM 688 N N . ILE A 1 88 ? -1.919 -1.003 3.371 1.00 91.31 88 ILE A N 1
ATOM 689 C CA . ILE A 1 88 ? -3.204 -1.561 3.794 1.00 91.31 88 ILE A CA 1
ATOM 690 C C . ILE A 1 88 ? -3.005 -2.153 5.183 1.00 91.31 88 ILE A C 1
ATOM 692 O O . ILE A 1 88 ? -2.022 -2.861 5.430 1.00 91.31 88 ILE A O 1
ATOM 696 N N . VAL A 1 89 ? -3.915 -1.846 6.094 1.00 92.62 89 VAL A N 1
ATOM 697 C CA . VAL A 1 89 ? -3.886 -2.312 7.472 1.00 92.62 89 VAL A CA 1
ATOM 698 C C . VAL A 1 89 ? -5.207 -2.949 7.866 1.00 92.62 89 VAL A C 1
ATOM 700 O O . VAL A 1 89 ? -6.252 -2.624 7.314 1.00 92.62 89 VAL A O 1
ATOM 703 N N . ASP A 1 90 ? -5.160 -3.852 8.841 1.00 90.56 90 ASP A N 1
ATOM 704 C CA . ASP A 1 90 ? -6.379 -4.340 9.488 1.00 90.56 90 ASP A CA 1
ATOM 705 C C . ASP A 1 90 ? -7.030 -3.255 10.368 1.00 90.56 90 ASP A C 1
ATOM 707 O O . ASP A 1 90 ? -6.390 -2.271 10.743 1.00 90.56 90 ASP A O 1
ATOM 711 N N . ALA A 1 91 ? -8.277 -3.475 10.793 1.00 86.12 91 ALA A N 1
ATOM 712 C CA . ALA A 1 91 ? -9.008 -2.571 11.690 1.00 86.12 91 ALA A CA 1
ATOM 713 C C . ALA A 1 91 ? -8.287 -2.259 13.025 1.00 86.12 91 ALA A C 1
ATOM 715 O O . ALA A 1 91 ? -8.639 -1.314 13.726 1.00 86.12 91 ALA A O 1
ATOM 716 N N . LYS A 1 92 ? -7.278 -3.051 13.425 1.00 86.44 92 LYS A N 1
ATOM 717 C CA . LYS A 1 92 ? -6.470 -2.832 14.646 1.00 86.44 92 LYS A CA 1
ATOM 718 C C . LYS A 1 92 ? -5.115 -2.169 14.358 1.00 86.44 92 LYS A C 1
ATOM 720 O O . LYS A 1 92 ? -4.336 -1.931 15.289 1.00 86.44 92 LYS A O 1
ATOM 725 N N . HIS A 1 93 ? -4.833 -1.911 13.086 1.00 87.31 93 HIS A N 1
ATOM 726 C CA . HIS A 1 93 ? -3.601 -1.424 12.487 1.00 87.31 93 HIS A CA 1
ATOM 727 C C . HIS A 1 93 ? -2.342 -2.224 12.880 1.00 87.31 93 HIS A C 1
ATOM 729 O O . HIS A 1 93 ? -1.242 -1.665 12.991 1.00 87.31 93 HIS A O 1
ATOM 735 N N . ARG A 1 94 ? -2.489 -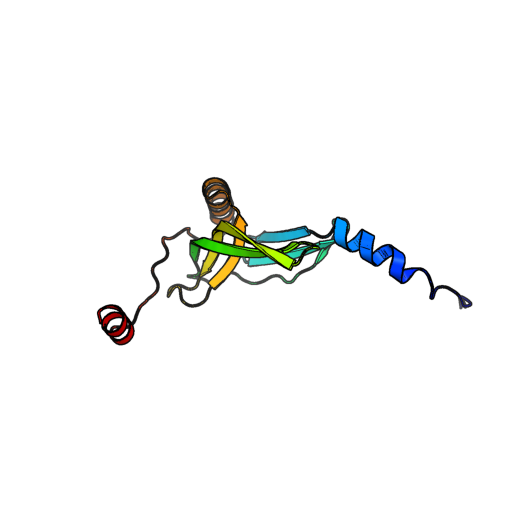3.531 13.139 1.00 83.50 94 ARG A N 1
ATOM 736 C CA . ARG A 1 94 ? -1.385 -4.428 13.520 1.00 83.50 94 ARG A CA 1
ATOM 737 C C . ARG A 1 94 ? -0.752 -5.089 12.312 1.00 83.50 94 ARG A C 1
ATOM 739 O O . ARG A 1 94 ? 0.470 -5.047 12.176 1.00 83.50 94 ARG A O 1
ATOM 746 N N . ASN A 1 95 ? -1.572 -5.678 11.452 1.00 86.81 95 ASN A N 1
ATOM 747 C CA . ASN A 1 95 ? -1.104 -6.262 10.206 1.00 86.81 95 ASN A CA 1
ATOM 748 C C . ASN A 1 95 ? -0.995 -5.156 9.163 1.00 86.81 95 ASN A C 1
ATOM 750 O O . ASN A 1 95 ? -1.962 -4.433 8.948 1.00 86.81 95 ASN A O 1
ATOM 754 N N . LYS A 1 96 ? 0.185 -5.003 8.555 1.00 90.19 96 LYS A N 1
ATOM 755 C CA . LYS A 1 96 ? 0.451 -3.975 7.544 1.00 90.19 96 LYS A CA 1
ATOM 756 C C . LYS A 1 96 ? 0.980 -4.622 6.278 1.00 90.19 96 LYS A C 1
ATOM 758 O O . LYS A 1 96 ? 1.921 -5.410 6.342 1.00 90.19 96 LYS A O 1
ATOM 763 N N . ARG A 1 97 ? 0.419 -4.239 5.137 1.00 89.56 97 ARG A N 1
ATOM 764 C CA . ARG A 1 97 ? 0.856 -4.668 3.808 1.00 89.56 97 ARG A CA 1
ATOM 765 C C . ARG A 1 97 ? 1.170 -3.421 2.993 1.00 89.56 97 ARG A C 1
ATOM 767 O O . ARG A 1 97 ? 0.285 -2.631 2.700 1.00 89.56 97 ARG A O 1
ATOM 774 N N . ASP A 1 98 ? 2.444 -3.204 2.687 1.00 88.50 98 ASP A N 1
ATOM 775 C CA . ASP A 1 98 ? 2.924 -2.092 1.859 1.00 88.50 98 ASP A CA 1
ATOM 776 C C . ASP A 1 98 ? 2.338 -2.150 0.441 1.00 88.50 98 ASP A C 1
ATOM 778 O O . ASP A 1 98 ? 2.335 -3.186 -0.206 1.00 88.50 98 ASP A O 1
ATOM 782 N N . ILE A 1 99 ? 1.818 -1.048 -0.073 1.00 87.06 99 ILE A N 1
ATOM 783 C CA . ILE A 1 99 ? 1.227 -1.009 -1.420 1.00 87.06 99 ILE A CA 1
ATOM 784 C C . ILE A 1 99 ? 1.881 0.031 -2.320 1.00 87.06 99 ILE A C 1
ATOM 786 O O . ILE A 1 99 ? 1.729 -0.033 -3.538 1.00 87.06 99 ILE A O 1
ATOM 790 N N . GLY A 1 100 ? 2.667 0.943 -1.757 1.00 85.00 100 GLY A N 1
ATOM 791 C CA . GLY A 1 100 ? 3.426 1.916 -2.527 1.00 85.00 100 GLY A CA 1
ATOM 792 C C . GLY A 1 100 ? 4.377 2.709 -1.647 1.00 85.00 100 GLY A C 1
ATOM 793 O O . GLY A 1 100 ? 4.124 2.896 -0.461 1.00 85.00 100 GLY A O 1
ATOM 794 N N . VAL A 1 101 ? 5.471 3.171 -2.242 1.00 87.19 101 VAL A N 1
ATOM 795 C CA . VAL A 1 101 ? 6.527 3.935 -1.576 1.00 87.19 101 VAL A CA 1
ATOM 796 C C . VAL A 1 101 ? 6.892 5.109 -2.479 1.00 87.19 101 VAL A C 1
ATOM 798 O O . VAL A 1 101 ? 7.092 4.911 -3.677 1.00 87.19 101 VAL A O 1
ATOM 801 N N . ALA A 1 102 ? 6.973 6.318 -1.929 1.00 85.50 102 ALA A N 1
ATOM 802 C CA . ALA A 1 102 ? 7.409 7.507 -2.655 1.00 85.50 102 ALA A CA 1
ATOM 803 C C . ALA A 1 102 ? 8.025 8.538 -1.706 1.00 85.50 102 ALA A C 1
ATOM 805 O O . ALA A 1 102 ? 7.679 8.608 -0.530 1.00 85.50 102 ALA A O 1
ATOM 806 N N . VAL A 1 103 ? 8.923 9.369 -2.230 1.00 84.56 103 VAL A N 1
ATOM 807 C CA . VAL A 1 103 ? 9.493 10.502 -1.480 1.00 84.56 103 VAL A CA 1
ATOM 808 C C . VAL A 1 103 ? 8.450 11.608 -1.299 1.00 84.56 103 VAL A C 1
ATOM 810 O O . VAL A 1 103 ? 8.404 12.256 -0.256 1.00 84.56 103 VAL A O 1
ATOM 813 N N . ASP A 1 104 ? 7.571 11.779 -2.288 1.00 84.88 104 ASP A N 1
ATOM 814 C CA . ASP A 1 104 ? 6.496 12.759 -2.242 1.00 84.88 104 ASP A CA 1
ATOM 815 C C . ASP A 1 104 ? 5.239 12.198 -1.552 1.00 84.88 104 ASP A C 1
ATOM 817 O O . ASP A 1 104 ? 4.657 11.184 -1.954 1.00 84.88 104 ASP A O 1
ATOM 821 N N . LYS A 1 105 ? 4.821 12.897 -0.496 1.00 87.56 105 LYS A N 1
ATOM 822 C CA . LYS A 1 105 ? 3.617 12.595 0.275 1.00 87.56 105 LYS A CA 1
ATOM 823 C C . LYS A 1 105 ? 2.348 12.901 -0.519 1.00 87.56 105 LYS A C 1
ATOM 825 O O . LYS A 1 105 ? 1.377 12.150 -0.415 1.00 87.56 105 LYS A O 1
ATOM 830 N N . GLU A 1 106 ? 2.330 14.007 -1.258 1.00 89.25 106 GLU A N 1
ATOM 831 C CA . GLU A 1 106 ? 1.145 14.468 -1.985 1.00 89.25 106 GLU A CA 1
ATOM 832 C C . GLU A 1 106 ? 0.817 13.494 -3.107 1.00 89.25 106 GLU A C 1
ATOM 834 O O . GLU A 1 106 ? -0.321 13.034 -3.196 1.00 89.25 106 GLU A O 1
ATOM 839 N N . TYR A 1 107 ? 1.838 13.057 -3.847 1.00 85.94 107 TYR A N 1
ATOM 840 C CA . TYR A 1 107 ? 1.714 11.990 -4.832 1.00 85.94 107 TYR A CA 1
ATOM 841 C C . TYR A 1 107 ? 1.047 10.725 -4.264 1.00 85.94 107 TYR A C 1
ATOM 843 O O . TYR A 1 107 ? 0.076 10.226 -4.833 1.00 85.94 107 TYR A O 1
ATOM 851 N N . LEU A 1 108 ? 1.506 10.207 -3.115 1.00 85.81 108 LEU A N 1
ATOM 852 C CA . LEU A 1 108 ? 0.875 9.024 -2.509 1.00 85.81 108 LEU A CA 1
ATOM 853 C C . LEU A 1 108 ? -0.535 9.292 -1.990 1.00 85.81 108 LEU A C 1
ATOM 855 O O . LEU A 1 108 ? -1.358 8.382 -1.993 1.00 85.81 108 LEU A O 1
ATOM 859 N N . THR A 1 109 ? -0.816 10.515 -1.549 1.00 88.75 109 THR A N 1
ATOM 860 C CA . THR A 1 109 ? -2.150 10.894 -1.074 1.00 88.75 109 THR A CA 1
ATOM 861 C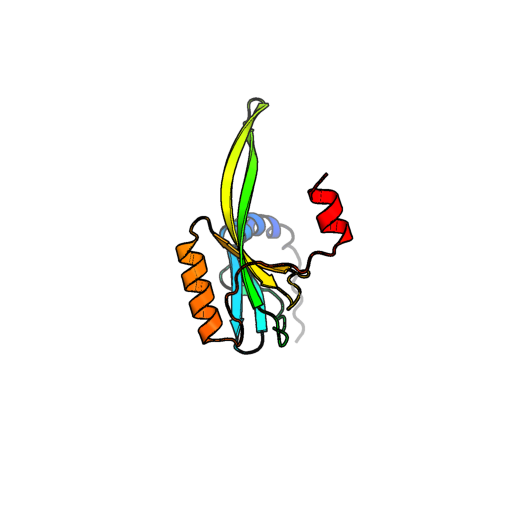 C . THR A 1 109 ? -3.144 10.928 -2.236 1.00 88.75 109 THR A C 1
ATOM 863 O O . THR A 1 109 ? -4.233 10.376 -2.116 1.00 88.75 109 THR A O 1
ATOM 866 N N . GLN A 1 110 ? -2.745 11.478 -3.386 1.00 87.75 110 GLN A N 1
ATOM 867 C CA . GLN A 1 110 ? -3.541 11.445 -4.617 1.00 87.75 110 GLN A CA 1
ATOM 868 C C . GLN A 1 110 ? -3.777 10.007 -5.089 1.00 87.75 110 GLN A C 1
ATOM 870 O O . GLN A 1 110 ? -4.906 9.630 -5.382 1.00 87.75 110 GLN A O 1
ATOM 875 N N . LYS A 1 111 ? -2.738 9.160 -5.077 1.00 86.25 111 LYS A N 1
ATOM 876 C CA . LYS A 1 111 ? -2.890 7.738 -5.423 1.00 86.25 111 LYS A CA 1
ATOM 877 C C . LYS A 1 111 ? -3.772 6.967 -4.451 1.00 86.25 111 LYS A C 1
ATOM 879 O O . LYS A 1 111 ? -4.511 6.093 -4.886 1.00 86.25 111 LYS A O 1
ATOM 884 N N . ALA A 1 112 ? -3.733 7.286 -3.161 1.00 88.06 112 ALA A N 1
ATOM 885 C CA . ALA A 1 112 ? -4.654 6.700 -2.195 1.00 88.06 112 ALA A CA 1
ATOM 886 C C . ALA A 1 112 ? -6.108 7.118 -2.472 1.00 88.06 112 ALA A C 1
ATOM 888 O O . ALA A 1 112 ? -6.993 6.277 -2.360 1.00 88.06 112 ALA A O 1
ATOM 889 N N . ALA A 1 113 ? -6.349 8.368 -2.883 1.00 88.94 113 ALA A N 1
ATOM 890 C CA . ALA A 1 113 ? -7.681 8.826 -3.279 1.00 88.94 113 ALA A CA 1
ATOM 891 C C . ALA A 1 113 ? -8.194 8.079 -4.524 1.00 88.94 113 ALA A C 1
ATOM 893 O O . ALA A 1 113 ? -9.295 7.545 -4.489 1.00 88.94 113 ALA A O 1
ATOM 894 N N . GLU A 1 114 ? -7.366 7.927 -5.565 1.00 88.12 114 GLU A N 1
ATOM 895 C CA . GLU A 1 114 ? -7.710 7.119 -6.751 1.00 88.12 114 GLU A CA 1
ATOM 896 C C . GLU A 1 114 ? -8.061 5.664 -6.380 1.00 88.12 114 GLU A C 1
ATOM 898 O O . GLU A 1 114 ? -8.952 5.057 -6.969 1.00 88.12 114 GLU A O 1
ATOM 903 N N . VAL A 1 115 ? -7.369 5.077 -5.396 1.00 87.50 115 VAL A N 1
ATOM 904 C CA . VAL A 1 115 ? -7.667 3.712 -4.929 1.00 87.50 115 VAL A CA 1
ATOM 905 C C . VAL A 1 115 ? -8.975 3.661 -4.139 1.00 87.50 115 VAL A C 1
ATOM 907 O O . VAL A 1 115 ? -9.738 2.711 -4.314 1.00 87.50 115 VAL A O 1
ATOM 910 N N . ALA A 1 116 ? -9.254 4.670 -3.314 1.00 87.75 116 ALA A N 1
ATOM 911 C CA . ALA A 1 116 ? -10.497 4.782 -2.549 1.00 87.75 116 ALA A CA 1
ATOM 912 C C . ALA A 1 116 ? -11.734 4.980 -3.446 1.00 87.75 116 AL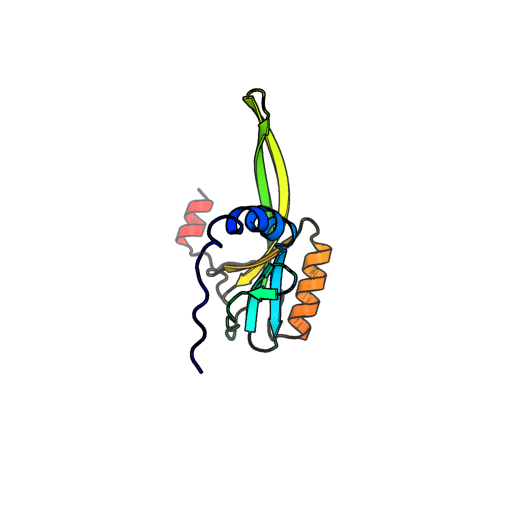A A C 1
ATOM 914 O O . ALA A 1 116 ? -12.836 4.618 -3.063 1.00 87.75 116 ALA A O 1
ATOM 915 N N . GLU A 1 117 ? -11.570 5.510 -4.660 1.00 86.38 117 GLU A N 1
ATOM 916 C CA . GLU A 1 117 ? -12.667 5.585 -5.639 1.00 86.38 117 GLU A CA 1
ATOM 917 C C . GLU A 1 117 ? -13.008 4.217 -6.251 1.00 86.38 117 GLU A C 1
ATOM 919 O O . GLU A 1 117 ? -14.138 3.979 -6.673 1.00 86.38 117 GLU A O 1
ATOM 924 N N . ILE A 1 118 ? -12.030 3.312 -6.324 1.00 85.56 118 ILE A N 1
ATOM 925 C CA . ILE A 1 118 ? -12.176 1.999 -6.970 1.00 85.56 118 ILE A CA 1
ATOM 926 C C . ILE A 1 118 ? -12.535 0.911 -5.947 1.00 85.56 118 ILE A C 1
ATOM 928 O O . ILE A 1 118 ? -13.077 -0.129 -6.322 1.00 85.56 118 ILE A O 1
ATOM 932 N N . THR A 1 119 ? -12.201 1.117 -4.673 1.00 84.69 119 THR A N 1
ATOM 933 C CA . THR A 1 119 ? -12.272 0.114 -3.600 1.00 84.69 119 THR A CA 1
ATOM 934 C C . THR A 1 119 ? -12.954 0.681 -2.361 1.00 84.69 119 THR A C 1
ATOM 936 O O . THR A 1 119 ? -12.888 1.878 -2.132 1.00 84.69 119 THR A O 1
ATOM 939 N N . ASP A 1 120 ? -13.497 -0.175 -1.494 1.00 84.69 120 ASP A N 1
ATOM 940 C CA . ASP A 1 120 ? -14.061 0.232 -0.188 1.00 84.69 120 ASP A CA 1
ATOM 941 C C . ASP A 1 120 ? -12.988 0.621 0.858 1.00 84.69 120 ASP A C 1
ATOM 943 O O . ASP A 1 120 ? -13.247 0.659 2.061 1.00 84.69 120 ASP A O 1
ATOM 947 N N . LEU A 1 121 ? -11.746 0.872 0.433 1.00 88.12 121 LEU A N 1
ATOM 948 C CA . LEU A 1 121 ? -10.661 1.247 1.332 1.00 88.12 121 LEU A CA 1
ATOM 949 C C . LEU A 1 121 ? -10.683 2.748 1.617 1.00 88.12 121 LEU A C 1
ATOM 951 O O . LEU A 1 121 ? -10.515 3.570 0.720 1.00 88.12 121 LEU A O 1
ATOM 955 N N . GLU A 1 122 ? -10.739 3.104 2.895 1.00 89.25 122 GLU A N 1
ATOM 956 C CA . GLU A 1 122 ? -10.618 4.493 3.336 1.00 89.25 122 GLU A CA 1
ATOM 957 C C . GLU A 1 122 ? -9.189 4.830 3.771 1.00 89.25 122 GLU A C 1
ATOM 959 O O . GLU A 1 122 ? -8.499 4.019 4.396 1.00 89.25 122 GLU A O 1
ATOM 964 N N . LEU A 1 123 ? -8.741 6.055 3.477 1.00 89.44 123 LEU A N 1
ATOM 965 C CA . LEU A 1 123 ? -7.474 6.577 3.982 1.00 89.44 123 LEU A CA 1
ATOM 966 C C . LEU A 1 123 ? -7.663 7.142 5.398 1.00 89.44 123 LEU A C 1
ATOM 968 O O . LEU A 1 123 ? -8.248 8.207 5.583 1.00 89.44 123 LEU A O 1
ATOM 972 N N . VAL A 1 124 ? -7.109 6.455 6.395 1.00 91.56 124 VAL A N 1
ATOM 973 C CA . VAL A 1 124 ? -7.277 6.766 7.821 1.00 91.56 124 VAL A CA 1
ATOM 974 C C . VAL A 1 124 ? -5.918 7.109 8.454 1.00 91.56 124 VAL A C 1
ATOM 976 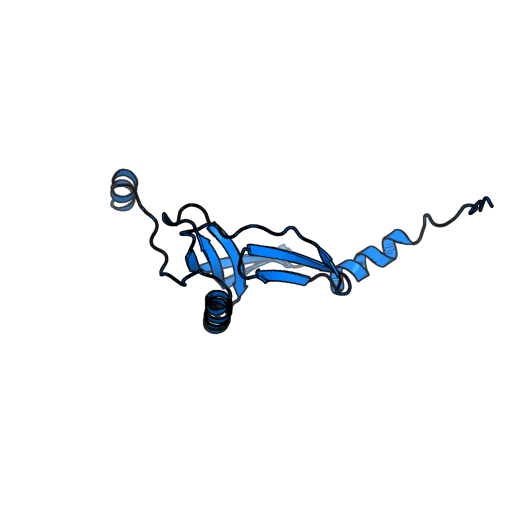O O . VAL A 1 124 ? -4.878 6.570 8.056 1.00 91.56 124 VAL A O 1
ATOM 979 N N . PRO A 1 125 ? -5.856 8.012 9.454 1.00 88.06 125 PRO A N 1
ATOM 980 C CA . PRO A 1 125 ? -4.632 8.227 10.221 1.00 88.06 125 PRO A CA 1
ATOM 981 C C . PRO A 1 125 ? -4.173 6.952 10.946 1.00 88.06 125 PRO A C 1
ATOM 983 O O . PRO A 1 125 ? -4.966 6.194 11.503 1.00 88.06 125 PRO A O 1
ATOM 986 N N . PHE A 1 126 ? -2.857 6.728 11.002 1.00 87.75 126 PHE A N 1
ATOM 987 C CA . PHE A 1 126 ? -2.297 5.564 11.689 1.00 87.75 126 PHE A CA 1
ATOM 988 C C . PHE A 1 126 ? -2.551 5.622 13.206 1.00 87.75 126 PHE A C 1
ATOM 990 O O . PHE A 1 126 ? -1.917 6.410 13.906 1.00 87.75 126 PHE A O 1
ATOM 997 N N . SER A 1 127 ? -3.408 4.742 13.732 1.00 83.00 127 SER A N 1
ATOM 998 C CA . SER A 1 127 ? -3.687 4.639 15.170 1.00 83.00 127 SER A CA 1
ATOM 999 C C . SER A 1 127 ? -3.775 3.173 15.629 1.00 83.00 127 SER A C 1
ATOM 1001 O O . SER A 1 127 ? -4.861 2.605 15.720 1.00 83.00 127 SER A O 1
ATOM 1003 N N . PRO A 1 128 ? -2.639 2.508 15.910 1.00 83.94 128 PRO A N 1
ATOM 1004 C CA . PRO A 1 128 ? -2.654 1.121 16.358 1.00 83.94 128 PRO A CA 1
ATOM 1005 C C . PRO A 1 128 ? -3.241 0.974 17.762 1.00 83.94 128 PRO A C 1
ATOM 1007 O O . PRO A 1 128 ? -2.977 1.776 18.660 1.00 83.94 128 PRO A O 1
ATOM 1010 N N . ALA A 1 129 ? -3.968 -0.120 17.989 1.00 80.56 129 ALA A N 1
ATOM 1011 C CA . ALA A 1 129 ? -4.466 -0.476 19.313 1.00 80.56 129 ALA A CA 1
ATOM 1012 C C . ALA A 1 129 ? -3.304 -0.912 20.236 1.00 80.56 129 ALA A C 1
ATOM 1014 O O . ALA A 1 129 ? -2.828 -2.055 20.190 1.00 80.56 129 ALA A O 1
ATOM 1015 N N . ILE A 1 130 ? -2.832 0.012 21.080 1.00 78.00 130 ILE A N 1
ATOM 1016 C CA . ILE A 1 130 ? -1.746 -0.214 22.047 1.00 78.00 130 ILE A CA 1
ATOM 1017 C C . ILE A 1 130 ? -2.332 -0.700 23.382 1.00 78.00 130 ILE A C 1
ATOM 1019 O O . ILE A 1 130 ? -3.195 -0.037 23.957 1.00 78.00 130 ILE A O 1
ATOM 1023 N N . SER A 1 131 ? -1.829 -1.823 23.910 1.00 79.00 131 SER A N 1
ATOM 1024 C CA . SER A 1 131 ? -2.222 -2.324 25.236 1.00 79.00 131 SER A CA 1
ATOM 1025 C C . SER A 1 131 ? -1.716 -1.415 26.364 1.00 79.00 131 SER A C 1
ATOM 1027 O O . SER A 1 131 ? -0.699 -0.726 26.227 1.00 79.00 131 SER A O 1
ATOM 1029 N N . GLN A 1 132 ? -2.387 -1.444 27.519 1.00 77.75 132 GLN A N 1
ATOM 1030 C CA . GLN A 1 132 ? -1.976 -0.648 28.684 1.00 77.75 132 GLN A CA 1
ATOM 1031 C C . GLN A 1 132 ? -0.559 -1.000 29.166 1.00 77.75 132 GLN A C 1
ATOM 1033 O O . GLN A 1 132 ? 0.205 -0.118 29.549 1.00 77.75 132 GLN A O 1
ATOM 1038 N N . GLN A 1 133 ? -0.154 -2.268 29.052 1.00 79.31 133 GLN A N 1
ATOM 1039 C CA . GLN A 1 133 ? 1.199 -2.709 29.394 1.00 79.31 133 GLN A CA 1
ATOM 1040 C C . GLN A 1 133 ? 2.265 -2.041 28.509 1.00 79.31 133 GLN A C 1
ATOM 1042 O O . GLN A 1 133 ? 3.276 -1.551 29.012 1.00 79.31 133 GLN A O 1
ATOM 1047 N N . THR A 1 134 ? 2.032 -1.953 27.194 1.00 78.81 134 THR A N 1
ATOM 1048 C CA . THR A 1 134 ? 2.954 -1.272 26.272 1.00 78.81 134 THR A CA 1
ATOM 1049 C C . THR A 1 134 ? 2.970 0.241 26.500 1.00 78.81 134 THR A C 1
ATOM 1051 O O . THR A 1 134 ? 4.037 0.852 26.416 1.00 78.81 134 THR A O 1
ATOM 1054 N N . ARG A 1 135 ? 1.822 0.848 26.838 1.00 76.19 135 ARG A N 1
ATOM 1055 C CA . ARG A 1 135 ? 1.749 2.270 27.223 1.00 76.19 135 ARG A CA 1
ATOM 1056 C C . ARG A 1 135 ? 2.584 2.557 28.470 1.00 76.19 135 ARG A C 1
ATOM 1058 O O . ARG A 1 135 ? 3.373 3.496 28.456 1.00 76.19 135 ARG A O 1
ATOM 1065 N N . ASN A 1 136 ? 2.471 1.721 29.500 1.00 81.31 136 ASN A N 1
ATOM 1066 C CA . ASN A 1 136 ? 3.225 1.876 30.744 1.00 81.31 136 ASN A CA 1
ATOM 1067 C C . ASN A 1 136 ? 4.735 1.703 30.537 1.00 81.31 136 ASN A C 1
ATOM 1069 O O . ASN A 1 136 ? 5.511 2.420 31.159 1.00 81.31 136 ASN A O 1
ATOM 1073 N N . ARG A 1 137 ? 5.162 0.814 29.625 1.00 76.56 137 ARG A N 1
ATOM 1074 C CA . ARG A 1 137 ? 6.584 0.659 29.280 1.00 76.56 137 ARG A CA 1
ATOM 1075 C C . ARG A 1 137 ? 7.166 1.891 28.585 1.00 76.56 137 ARG A C 1
ATOM 1077 O O . ARG A 1 137 ? 8.290 2.244 28.884 1.00 76.56 137 ARG A O 1
ATOM 1084 N N . LYS A 1 138 ? 6.430 2.529 27.665 1.00 76.25 138 LYS A N 1
ATOM 1085 C CA . LYS A 1 138 ? 6.901 3.737 26.953 1.00 76.25 138 LYS A CA 1
ATOM 1086 C C . LYS A 1 138 ? 6.943 5.000 27.824 1.00 76.25 138 LYS A C 1
ATOM 1088 O O . LYS A 1 138 ? 7.550 5.978 27.410 1.00 76.25 138 LYS A O 1
ATOM 1093 N N . ARG A 1 139 ? 6.223 5.009 28.951 1.00 75.00 139 ARG A N 1
ATOM 1094 C CA . ARG A 1 139 ? 6.181 6.135 29.900 1.00 75.00 139 ARG A CA 1
ATOM 1095 C C . ARG A 1 139 ? 7.319 6.113 30.926 1.00 75.00 139 ARG A C 1
ATOM 1097 O O . ARG A 1 139 ? 7.508 7.127 31.586 1.00 75.00 139 ARG A O 1
ATOM 1104 N N . ARG A 1 140 ? 7.991 4.972 31.100 1.00 62.66 140 ARG A N 1
ATOM 1105 C CA . ARG A 1 140 ? 9.217 4.852 31.900 1.00 62.66 140 ARG A CA 1
ATOM 1106 C C . ARG A 1 140 ? 10.413 5.225 31.043 1.00 62.66 140 ARG A C 1
ATOM 1108 O O . ARG A 1 140 ? 11.334 5.834 31.614 1.00 62.66 140 ARG A O 1
#

Radius of gyration: 21.92 Å; chains: 1; bounding box: 52×50×69 Å

Foldseek 3Di:
DDDDDDDDDPPCPVVVVVLQVVQWDWAKDDAAFWIWTWIDGPNRTDTDTDGDDPQKAKEKDKDFDWDWDADPVRDTDIDTAIKIWIWTAHNQRPDTDTHDIGSDPVVVVVVSVVNVVRYVHYYDYDDHDDDPVNVVVVVD

pLDDT: mean 77.27, std 16.12, range [30.44, 93.25]

Secondary structure (DSSP, 8-state):
------S--SSSHHHHHHHHHHH-EEEEEEETTEEEEEEEETTEEE--EEEPPTT-EEEEEEEEEEEEEE-TTS-EEEEEEEEEEEEEE-TTS-SEEEEEEES-HHHHHHHHHHHHHHSS--B--------HHHHHHHH-

Sequence (140 aa):
MATIASGEYQGFGFLFVPLLGITARRGTQFTAKGYRRYFSVFGLKFGTWESVNEGEQMVLIGLNMSSQYGSYGGMLATKEEKVWTLYIVDAKHRNKRDIGVAVDKEYLTQKAAEVAEITDLELVPFSPAISQQTRNRKRR